Protein AF-A0A4Q2U024-F1 (afdb_monomer_lite)

pLDDT: mean 90.42, std 6.27, range [58.28, 96.81]

Sequence (66 aa):
MSALIAAARTVMPGKGQVFPPFQGLQYMRDMFSGRGKLAPLDNGRYPGLRWTSVREVVAERDRYGA

Radius of gyration: 17.49 Å; chains: 1; bounding box: 33×35×45 Å

Secondary structure (DSSP, 8-state):
-HHHHHHHHHH---TT-SS-HHHHHHHHHHHHTTTT--SS--TTSSTT--PPPHHHHHHHHHHTT-

Organism: NCBI:txid2316528

Structure (mmCIF, N/CA/C/O backbone):
data_AF-A0A4Q2U024-F1
#
_entry.id   AF-A0A4Q2U024-F1
#
loop_
_atom_site.group_PDB
_atom_site.id
_atom_site.type_symbol
_atom_site.label_atom_id
_atom_site.label_alt_id
_atom_site.label_comp_id
_atom_site.label_asym_id
_atom_site.label_entity_id
_atom_site.label_seq_id
_atom_site.pdbx_PDB_ins_code
_atom_site.Cartn_x
_atom_site.Cartn_y
_atom_site.Cartn_z
_atom_site.occupancy
_atom_site.B_iso_or_equiv
_atom_site.auth_seq_id
_atom_site.auth_comp_id
_atom_site.auth_asym_id
_atom_site.auth_atom_id
_atom_site.pdbx_PDB_model_num
ATOM 1 N N . MET A 1 1 ? -2.717 -3.507 -17.599 1.00 77.31 1 MET A N 1
ATOM 2 C CA . MET A 1 1 ? -1.636 -2.527 -17.313 1.00 77.31 1 MET A CA 1
ATOM 3 C C . MET A 1 1 ? -0.207 -3.025 -17.582 1.00 77.31 1 MET A C 1
ATOM 5 O O . MET A 1 1 ? 0.665 -2.187 -17.760 1.00 77.31 1 MET A O 1
ATOM 9 N N . SER A 1 2 ? 0.080 -4.334 -17.640 1.00 91.06 2 SER A N 1
ATOM 10 C CA . SER A 1 2 ? 1.470 -4.835 -17.727 1.00 91.06 2 SER A CA 1
ATOM 11 C C . SER A 1 2 ? 2.267 -4.379 -18.960 1.00 91.06 2 SER A C 1
ATOM 13 O O . SER A 1 2 ? 3.450 -4.089 -18.819 1.00 91.06 2 SER A O 1
ATOM 15 N N . ALA A 1 3 ? 1.636 -4.247 -20.132 1.00 94.25 3 ALA A N 1
ATOM 16 C CA . ALA A 1 3 ? 2.308 -3.743 -21.335 1.00 94.25 3 ALA A CA 1
ATOM 17 C C . ALA A 1 3 ? 2.771 -2.279 -21.188 1.00 94.25 3 ALA A C 1
ATOM 19 O O . ALA A 1 3 ? 3.908 -1.957 -21.517 1.00 94.25 3 ALA A O 1
ATOM 20 N N . LEU A 1 4 ? 1.931 -1.413 -20.608 1.00 92.50 4 LEU A N 1
ATOM 21 C CA . LEU A 1 4 ? 2.271 -0.008 -20.338 1.00 92.50 4 LEU A CA 1
ATOM 22 C C . LEU A 1 4 ? 3.413 0.123 -19.327 1.00 92.50 4 LEU A C 1
ATOM 24 O O . LEU A 1 4 ? 4.308 0.938 -19.508 1.00 92.50 4 LEU A O 1
ATOM 28 N N . ILE A 1 5 ? 3.411 -0.713 -18.287 1.00 94.06 5 ILE A N 1
ATOM 29 C CA . ILE A 1 5 ? 4.507 -0.786 -17.314 1.00 94.06 5 ILE A CA 1
ATOM 30 C C . ILE A 1 5 ? 5.818 -1.183 -17.998 1.00 94.06 5 ILE A C 1
ATOM 32 O O . ILE A 1 5 ? 6.851 -0.570 -17.737 1.00 94.06 5 ILE A O 1
ATOM 36 N N . ALA A 1 6 ? 5.786 -2.206 -18.857 1.00 94.44 6 ALA A N 1
ATOM 37 C CA . ALA A 1 6 ? 6.970 -2.666 -19.574 1.00 94.44 6 ALA A CA 1
ATOM 38 C C . ALA A 1 6 ? 7.514 -1.572 -20.500 1.00 94.44 6 ALA A C 1
ATOM 40 O O . ALA A 1 6 ? 8.709 -1.289 -20.458 1.00 94.44 6 ALA A O 1
ATOM 41 N N . ALA A 1 7 ? 6.634 -0.906 -21.252 1.00 94.62 7 ALA A N 1
ATOM 42 C CA . ALA A 1 7 ? 7.000 0.232 -22.086 1.00 94.62 7 ALA A CA 1
ATOM 43 C C . ALA A 1 7 ? 7.621 1.362 -21.250 1.00 94.62 7 ALA A C 1
ATOM 45 O O . ALA A 1 7 ? 8.741 1.776 -21.537 1.00 94.62 7 ALA A O 1
ATOM 46 N N . ALA A 1 8 ? 6.954 1.792 -20.171 1.00 92.75 8 ALA A N 1
ATOM 47 C CA . ALA A 1 8 ? 7.435 2.842 -19.272 1.00 92.75 8 ALA A CA 1
ATOM 48 C C . ALA A 1 8 ? 8.805 2.511 -18.664 1.00 92.75 8 ALA A C 1
ATOM 50 O O . ALA A 1 8 ? 9.662 3.383 -18.583 1.00 92.75 8 ALA A O 1
ATOM 51 N N . ARG A 1 9 ? 9.042 1.250 -18.283 1.00 94.69 9 ARG A N 1
ATOM 52 C CA . ARG A 1 9 ? 10.335 0.802 -17.751 1.00 94.69 9 ARG A CA 1
ATOM 53 C C . ARG A 1 9 ? 11.451 0.869 -18.792 1.00 94.69 9 ARG A C 1
ATOM 55 O O . ARG A 1 9 ? 12.584 1.171 -18.435 1.00 94.69 9 ARG A O 1
ATOM 62 N N . THR A 1 10 ? 11.141 0.592 -20.055 1.00 94.81 10 THR A N 1
ATOM 63 C CA . THR A 1 10 ? 12.113 0.666 -21.151 1.00 94.81 10 THR A CA 1
ATOM 64 C C . THR A 1 10 ? 12.448 2.113 -21.512 1.00 94.81 10 THR A C 1
ATOM 66 O O . THR A 1 10 ? 13.622 2.437 -21.654 1.00 94.81 10 THR A O 1
ATOM 69 N N . VAL A 1 11 ? 11.443 2.990 -21.638 1.00 94.06 11 VAL A N 1
ATOM 70 C CA . VAL A 1 11 ? 11.664 4.388 -22.062 1.00 94.06 11 VAL A CA 1
ATOM 71 C C . VAL A 1 11 ? 12.122 5.301 -20.922 1.00 94.06 11 VAL A C 1
ATOM 73 O O . VAL A 1 11 ? 12.854 6.257 -21.148 1.00 94.06 11 VAL A O 1
ATOM 76 N N . MET A 1 12 ? 11.711 5.005 -19.688 1.00 90.56 12 MET A N 1
ATOM 77 C CA . MET A 1 12 ? 12.015 5.781 -18.484 1.00 90.56 12 MET A CA 1
ATOM 78 C C . MET A 1 12 ? 12.505 4.840 -17.370 1.00 90.56 12 MET A C 1
ATOM 80 O O . MET A 1 12 ? 11.800 4.616 -16.382 1.00 90.56 12 MET A O 1
ATOM 84 N N . PRO A 1 13 ? 13.725 4.280 -17.492 1.00 87.50 13 PRO A N 1
ATOM 85 C CA . PRO A 1 13 ? 14.253 3.318 -16.523 1.00 87.50 13 PRO A CA 1
ATOM 86 C C . PRO A 1 13 ? 14.574 3.943 -15.156 1.00 87.50 13 PRO A C 1
ATOM 88 O O . PRO A 1 13 ? 14.711 3.216 -14.179 1.00 87.50 13 PRO A O 1
ATOM 91 N N . GLY A 1 14 ? 14.708 5.275 -15.083 1.00 88.19 14 GLY A N 1
ATOM 92 C CA . GLY A 1 14 ? 14.844 6.034 -13.835 1.00 88.19 14 GLY A CA 1
ATOM 93 C C . GLY A 1 14 ? 16.049 5.650 -12.971 1.00 88.19 14 GLY A C 1
ATOM 94 O O . GLY A 1 14 ? 15.933 5.556 -11.752 1.00 88.19 14 GLY A O 1
ATOM 95 N N . LYS A 1 15 ? 17.218 5.426 -13.590 1.00 86.50 15 LYS A N 1
ATOM 96 C CA . LYS A 1 15 ? 18.471 5.139 -12.869 1.00 86.50 15 LYS A CA 1
ATOM 97 C C . LYS A 1 15 ? 18.755 6.229 -11.826 1.00 86.50 15 LYS A C 1
ATOM 99 O O . LYS A 1 15 ? 18.721 7.411 -12.152 1.00 86.50 15 LYS A O 1
ATOM 104 N N . GLY A 1 16 ? 19.038 5.820 -10.589 1.00 90.44 16 GLY A N 1
ATOM 105 C CA . GLY A 1 16 ? 19.308 6.725 -9.463 1.00 90.44 16 GLY A CA 1
ATOM 106 C C . GLY A 1 16 ? 18.064 7.2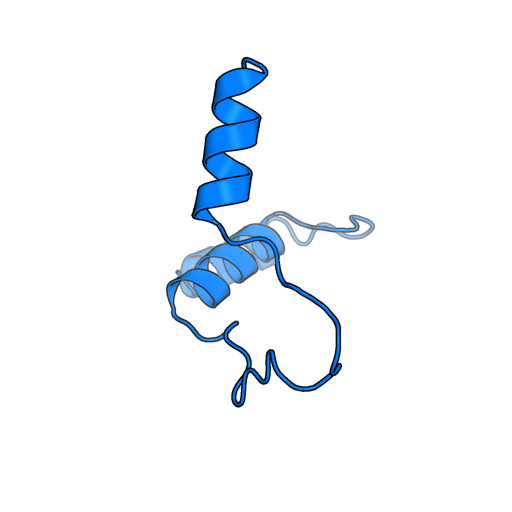94 -8.772 1.00 90.44 16 GLY A C 1
ATOM 107 O O . GLY A 1 16 ? 18.199 7.972 -7.759 1.00 90.44 16 GLY A O 1
ATOM 108 N N . GLN A 1 17 ? 16.856 7.010 -9.269 1.00 93.31 17 GLN A N 1
ATOM 109 C CA . GLN A 1 17 ? 1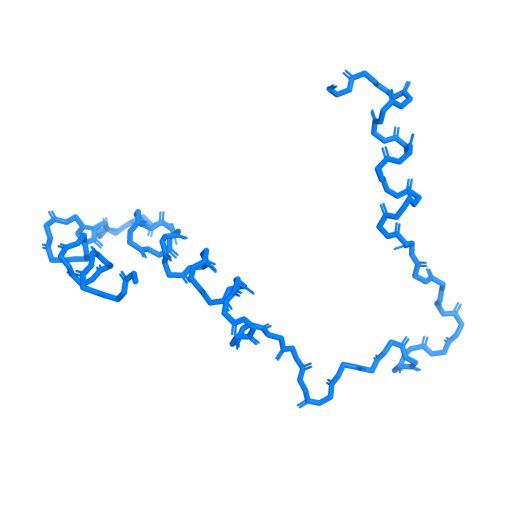5.616 7.404 -8.602 1.00 93.31 17 GLN A CA 1
ATOM 110 C C . GLN A 1 17 ? 15.201 6.338 -7.590 1.00 93.31 17 GLN A C 1
ATOM 112 O O . GLN A 1 17 ? 15.251 5.145 -7.881 1.00 93.31 17 GLN A O 1
ATOM 117 N N . VAL A 1 18 ? 14.732 6.776 -6.420 1.00 90.31 18 VAL A N 1
ATOM 118 C CA . VAL A 1 18 ? 14.201 5.872 -5.386 1.00 90.31 18 VAL A CA 1
ATOM 119 C C . VAL A 1 18 ? 12.915 5.187 -5.867 1.00 90.31 18 VAL A C 1
ATOM 121 O O . VAL A 1 18 ? 12.720 4.003 -5.611 1.00 90.31 18 VAL A O 1
ATOM 124 N N . PHE A 1 19 ? 12.066 5.914 -6.606 1.00 87.88 19 PHE A N 1
ATOM 125 C CA . PHE A 1 19 ? 10.792 5.415 -7.132 1.00 87.88 19 PHE A CA 1
ATOM 126 C C . PHE A 1 19 ? 10.56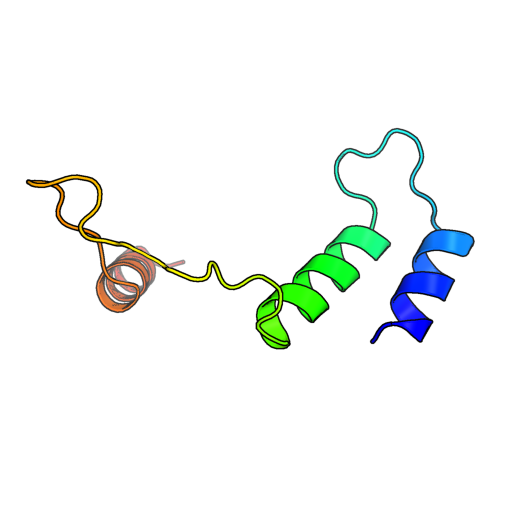1 5.875 -8.581 1.00 87.88 19 PHE A C 1
ATOM 128 O O . PHE A 1 19 ? 9.911 6.897 -8.809 1.00 87.88 19 PHE A O 1
ATOM 135 N N . PRO A 1 20 ? 11.086 5.152 -9.584 1.00 93.31 20 PRO A N 1
ATOM 136 C CA . PRO A 1 20 ? 10.859 5.481 -10.986 1.00 93.31 20 PRO A CA 1
ATOM 137 C C . PRO A 1 20 ? 9.379 5.348 -11.406 1.00 93.31 20 PRO A C 1
ATOM 139 O O . PRO A 1 20 ? 8.645 4.521 -10.856 1.00 93.31 20 PRO A O 1
ATOM 142 N N . PRO A 1 21 ? 8.923 6.075 -12.447 1.00 90.06 21 PRO A N 1
ATOM 143 C CA . PRO A 1 21 ? 7.506 6.123 -12.838 1.00 90.06 21 PRO A CA 1
ATOM 144 C C . PRO A 1 21 ? 6.854 4.758 -13.108 1.00 90.06 21 PRO A C 1
ATOM 146 O O . PRO A 1 21 ? 5.715 4.507 -12.706 1.00 90.06 21 PRO A O 1
ATOM 149 N N . PHE A 1 22 ? 7.575 3.829 -13.746 1.00 94.19 22 PHE A N 1
ATOM 150 C CA . PHE A 1 22 ? 7.050 2.487 -14.018 1.00 94.19 22 PHE A CA 1
ATOM 151 C C . PHE A 1 22 ? 6.771 1.691 -12.730 1.00 94.19 22 PHE A C 1
ATOM 153 O O . PHE A 1 22 ? 5.920 0.803 -12.732 1.00 94.19 22 PHE A O 1
ATOM 160 N N . GLN A 1 23 ? 7.458 1.998 -11.624 1.00 94.00 23 GLN A N 1
ATOM 161 C CA . GLN A 1 23 ? 7.212 1.379 -10.323 1.00 94.00 23 GLN A CA 1
ATOM 162 C C . GLN A 1 23 ? 5.894 1.861 -9.713 1.00 94.00 23 GLN A C 1
ATOM 164 O O . GLN A 1 23 ? 5.163 1.040 -9.168 1.00 94.00 23 GLN A O 1
ATOM 169 N N . GLY A 1 24 ? 5.532 3.137 -9.879 1.00 92.31 24 GLY A N 1
ATOM 170 C CA . GLY A 1 24 ? 4.217 3.645 -9.468 1.00 92.31 24 GLY A CA 1
ATOM 171 C C . GLY A 1 24 ? 3.069 2.943 -10.203 1.00 92.31 24 GLY A C 1
ATOM 172 O O . GLY A 1 24 ? 2.092 2.516 -9.588 1.00 92.31 24 GLY A O 1
ATOM 173 N N . LEU A 1 25 ? 3.224 2.717 -11.512 1.00 93.81 25 LEU A N 1
ATOM 174 C CA . LEU A 1 25 ? 2.257 1.949 -12.305 1.00 93.81 25 LEU A CA 1
ATOM 175 C C . LEU A 1 25 ? 2.173 0.481 -11.861 1.00 93.81 25 LEU A C 1
ATOM 177 O O . LEU A 1 25 ? 1.083 -0.095 -11.829 1.00 93.81 25 LEU A O 1
ATOM 181 N N . GLN A 1 26 ? 3.307 -0.129 -11.504 1.00 94.19 26 GLN A N 1
ATOM 182 C CA . GLN A 1 26 ? 3.320 -1.471 -10.917 1.00 94.19 26 GLN A CA 1
ATOM 183 C C . GLN A 1 26 ? 2.589 -1.508 -9.584 1.00 94.19 26 GLN A C 1
ATOM 185 O O . GLN A 1 26 ? 1.723 -2.361 -9.419 1.00 94.19 26 GLN A O 1
ATOM 190 N N . TYR A 1 27 ? 2.883 -0.571 -8.681 1.00 92.88 27 TYR A N 1
ATOM 191 C CA . TYR A 1 27 ? 2.219 -0.456 -7.387 1.00 92.88 27 TYR A CA 1
ATOM 192 C C . TYR A 1 27 ? 0.700 -0.374 -7.555 1.00 92.88 27 TYR A C 1
ATOM 194 O O . TYR A 1 27 ? -0.027 -1.184 -6.985 1.00 92.88 27 TYR A O 1
ATOM 202 N N . MET A 1 28 ? 0.231 0.529 -8.420 1.00 93.50 28 MET A N 1
ATOM 203 C CA . MET A 1 28 ? -1.190 0.699 -8.714 1.00 93.50 28 MET A CA 1
ATOM 204 C C . MET A 1 28 ? -1.814 -0.612 -9.211 1.00 93.50 28 MET A C 1
ATOM 206 O O . MET A 1 28 ? -2.770 -1.128 -8.638 1.00 93.50 28 MET A O 1
ATOM 210 N N . ARG A 1 29 ? -1.222 -1.228 -10.239 1.00 94.69 29 ARG A N 1
ATOM 211 C CA . ARG A 1 29 ? -1.696 -2.509 -10.776 1.00 94.69 29 ARG A CA 1
ATOM 212 C C . ARG A 1 29 ? -1.727 -3.598 -9.698 1.00 94.69 29 ARG A C 1
ATOM 214 O O . ARG A 1 29 ? -2.675 -4.376 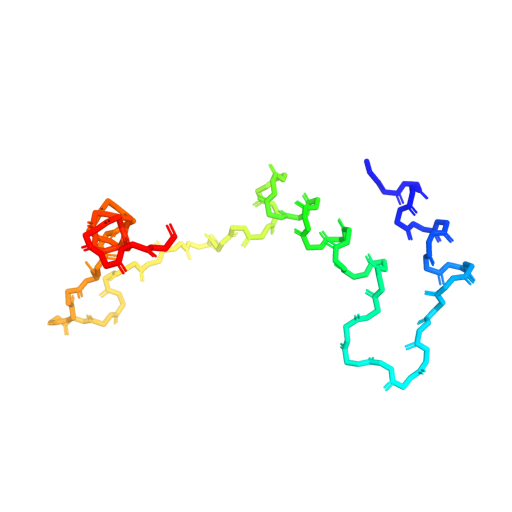-9.654 1.00 94.69 29 ARG A O 1
ATOM 221 N N . ASP A 1 30 ? -0.692 -3.713 -8.875 1.00 94.50 30 ASP A N 1
ATOM 222 C CA . ASP A 1 30 ? -0.543 -4.790 -7.892 1.00 94.50 30 ASP A CA 1
ATOM 223 C C . ASP A 1 30 ? -1.534 -4.631 -6.728 1.00 94.50 30 ASP A C 1
ATOM 225 O O . ASP A 1 30 ? -2.167 -5.618 -6.346 1.00 94.50 30 ASP A O 1
ATOM 229 N N . MET A 1 31 ? -1.749 -3.403 -6.242 1.00 92.62 31 MET A N 1
ATOM 230 C CA . MET A 1 31 ? -2.747 -3.099 -5.209 1.00 92.62 31 MET A CA 1
ATOM 231 C C . MET A 1 31 ? -4.174 -3.362 -5.702 1.00 92.62 31 MET A C 1
ATOM 233 O O . MET A 1 31 ? -4.915 -4.107 -5.064 1.00 92.62 31 MET A O 1
ATOM 237 N N . PHE A 1 32 ? -4.547 -2.833 -6.873 1.00 91.62 32 PHE A N 1
ATOM 238 C CA . PHE A 1 32 ? -5.912 -2.966 -7.402 1.00 91.62 32 PHE A CA 1
ATOM 239 C C . PHE A 1 32 ? -6.236 -4.368 -7.934 1.00 91.62 32 PHE A C 1
ATOM 241 O O . PHE A 1 32 ? -7.394 -4.771 -7.929 1.00 91.62 32 PHE A O 1
ATOM 248 N N . SER A 1 33 ? -5.230 -5.141 -8.360 1.00 93.50 33 SER A N 1
ATOM 249 C CA . SER A 1 33 ? -5.426 -6.558 -8.722 1.00 93.50 33 SER A CA 1
ATOM 250 C C . SER A 1 33 ? -5.428 -7.507 -7.520 1.00 93.50 33 SER A C 1
ATOM 252 O O . SER A 1 33 ? -5.569 -8.711 -7.706 1.00 93.50 33 SER A O 1
ATOM 254 N N . GLY A 1 34 ? -5.221 -7.002 -6.299 1.00 90.56 34 GLY A N 1
ATOM 255 C CA . GLY A 1 34 ? -5.152 -7.815 -5.084 1.00 90.56 34 GLY A CA 1
ATOM 256 C C . GLY A 1 34 ? -3.853 -8.612 -4.913 1.00 90.56 34 GLY A C 1
ATOM 257 O O . GLY A 1 34 ? -3.674 -9.238 -3.873 1.00 90.56 34 GLY A O 1
ATOM 258 N N . ARG A 1 35 ? -2.909 -8.552 -5.865 1.00 90.62 35 ARG A N 1
ATOM 259 C CA . ARG A 1 35 ? -1.587 -9.204 -5.753 1.00 90.62 35 ARG A CA 1
ATOM 260 C C . ARG A 1 35 ? -0.735 -8.646 -4.614 1.00 90.62 35 ARG A C 1
ATOM 262 O O . ARG A 1 35 ? 0.155 -9.336 -4.137 1.00 90.62 35 ARG A O 1
ATOM 269 N N . GLY A 1 36 ? -1.011 -7.417 -4.182 1.00 86.38 36 GLY A N 1
ATOM 270 C CA . GLY A 1 36 ? -0.383 -6.807 -3.011 1.00 86.38 36 GLY A CA 1
ATOM 271 C C . GLY A 1 36 ? -0.985 -7.217 -1.663 1.00 86.38 36 GLY A C 1
ATOM 272 O O . GLY A 1 36 ? -0.501 -6.757 -0.632 1.00 86.38 36 GLY A O 1
ATOM 273 N N . LYS A 1 37 ? -2.051 -8.030 -1.638 1.00 87.69 37 LYS A N 1
ATOM 274 C CA . LYS A 1 37 ? -2.712 -8.419 -0.390 1.00 87.69 37 LYS A CA 1
ATOM 275 C C . LYS A 1 37 ? -1.897 -9.494 0.329 1.00 87.69 37 LYS A C 1
ATOM 277 O O . LYS A 1 37 ? -1.564 -10.521 -0.255 1.00 87.69 37 LYS A O 1
ATOM 282 N N . LEU A 1 38 ? -1.623 -9.275 1.613 1.00 84.25 38 LEU A N 1
ATOM 283 C CA . LEU A 1 38 ? -1.008 -10.287 2.470 1.00 84.25 38 LEU A CA 1
ATOM 284 C C . LEU A 1 38 ? -2.000 -11.432 2.720 1.00 84.25 38 LEU A C 1
ATOM 286 O O . LEU A 1 38 ? -3.170 -11.189 3.026 1.00 84.25 38 LEU A O 1
ATOM 290 N N . ALA A 1 39 ? -1.529 -12.672 2.583 1.00 85.38 39 ALA A N 1
ATOM 291 C CA . ALA A 1 39 ? -2.308 -13.878 2.834 1.00 85.38 39 ALA A CA 1
ATOM 292 C C . ALA A 1 39 ? -1.455 -14.895 3.624 1.00 85.38 39 ALA A C 1
ATOM 294 O O . ALA A 1 39 ? -0.520 -15.458 3.053 1.00 85.38 39 ALA A O 1
ATOM 295 N N . PRO A 1 40 ? -1.755 -15.127 4.917 1.00 87.69 40 PRO A N 1
ATOM 296 C CA . PRO A 1 40 ? -2.826 -14.492 5.689 1.00 87.69 40 PRO A CA 1
ATOM 297 C C . PRO A 1 40 ? -2.504 -13.037 6.077 1.00 87.69 40 PRO A C 1
ATOM 299 O O . PRO A 1 40 ? -1.346 -12.665 6.257 1.00 87.69 40 PRO A O 1
ATOM 302 N N . LEU A 1 41 ? -3.551 -12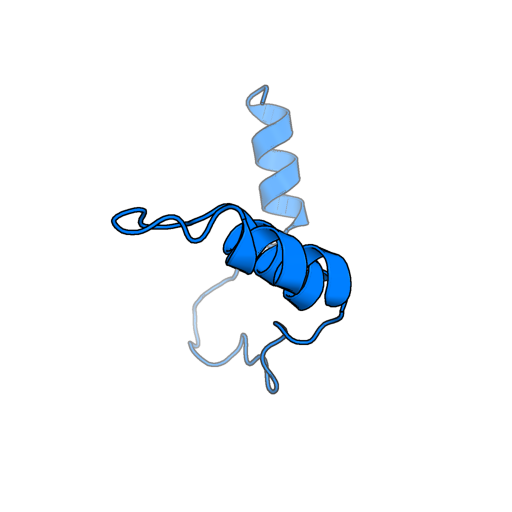.225 6.245 1.00 86.75 41 LEU A N 1
ATOM 303 C CA . LEU A 1 41 ? -3.476 -10.966 6.985 1.00 86.75 41 LEU A CA 1
ATOM 304 C C . LEU A 1 41 ? -3.959 -11.238 8.411 1.00 86.75 41 LEU A C 1
ATOM 306 O O . LEU A 1 41 ? -5.145 -11.484 8.618 1.00 86.75 41 LEU A O 1
ATOM 310 N N . ASP A 1 42 ? -3.041 -11.202 9.374 1.00 88.31 42 ASP A N 1
ATOM 311 C CA . ASP A 1 42 ? -3.336 -11.445 10.785 1.00 88.31 42 ASP A CA 1
ATOM 312 C C . ASP A 1 42 ? -3.234 -10.146 11.595 1.00 88.31 42 ASP A C 1
ATOM 314 O O . ASP A 1 42 ? -2.161 -9.745 12.050 1.00 88.31 42 ASP A O 1
ATOM 318 N N . ASN A 1 43 ? -4.379 -9.489 11.781 1.00 88.06 43 ASN A N 1
ATOM 319 C CA . ASN A 1 43 ? -4.486 -8.295 12.623 1.00 88.06 43 ASN A CA 1
ATOM 320 C C . ASN A 1 43 ? -4.420 -8.624 14.129 1.00 88.06 43 ASN A C 1
ATOM 322 O O . ASN A 1 43 ? -4.287 -7.706 14.937 1.00 88.06 43 ASN A O 1
ATOM 326 N N . GLY A 1 44 ? -4.509 -9.905 14.508 1.00 91.50 44 GLY A N 1
ATOM 327 C CA . GLY A 1 44 ? -4.400 -10.396 15.882 1.00 91.50 44 GLY A CA 1
ATOM 328 C C . GLY A 1 44 ? -2.970 -10.729 16.311 1.00 91.50 44 GLY A C 1
ATOM 329 O O . GLY A 1 44 ? -2.753 -11.027 17.484 1.00 91.50 44 GLY A O 1
ATOM 330 N N . ARG A 1 45 ? -1.990 -10.623 15.400 1.00 90.94 45 ARG A N 1
ATOM 331 C CA . ARG A 1 45 ? -0.578 -10.960 15.651 1.00 90.94 45 ARG A CA 1
ATOM 332 C C . ARG A 1 45 ? 0.016 -10.278 16.888 1.00 90.94 45 ARG A C 1
ATOM 334 O O . ARG A 1 45 ? 0.903 -10.839 17.526 1.00 90.94 45 ARG A O 1
ATOM 341 N N . TYR A 1 46 ? -0.449 -9.073 17.211 1.00 90.88 46 TYR A N 1
ATOM 342 C CA . TYR A 1 46 ? 0.011 -8.294 18.359 1.00 90.88 46 TYR A CA 1
ATOM 343 C C . TYR A 1 46 ? -1.152 -8.048 19.330 1.00 90.88 46 TYR A C 1
ATOM 345 O O . TYR A 1 46 ? -1.914 -7.093 19.145 1.00 90.88 46 TYR A O 1
ATOM 353 N N . PRO A 1 47 ? -1.318 -8.902 20.358 1.00 89.25 47 PRO A N 1
ATOM 354 C CA . PRO A 1 47 ? -2.418 -8.773 21.303 1.00 89.25 47 PRO A CA 1
ATOM 355 C C . PRO A 1 47 ? -2.297 -7.475 22.110 1.00 89.25 47 PRO A C 1
ATOM 357 O O . PRO A 1 47 ? -1.205 -7.056 22.486 1.00 89.25 47 PRO A O 1
ATOM 360 N N . GLY A 1 48 ? -3.434 -6.828 22.368 1.00 91.38 48 GLY A N 1
ATOM 361 C CA . GLY A 1 48 ? -3.504 -5.554 23.093 1.00 91.38 48 GLY A CA 1
ATOM 362 C C . GLY A 1 48 ? -3.371 -4.301 22.218 1.00 91.38 48 GLY A C 1
ATOM 363 O O . GLY A 1 48 ? -3.710 -3.214 22.683 1.00 91.38 48 GLY A O 1
ATOM 364 N N . LEU A 1 49 ? -2.963 -4.426 20.948 1.00 92.56 49 LEU A N 1
ATOM 365 C CA . LEU A 1 49 ? -3.025 -3.314 19.997 1.00 92.56 49 LEU A CA 1
ATOM 366 C C . LEU A 1 49 ? -4.433 -3.176 19.410 1.00 92.56 49 LEU A C 1
ATOM 368 O O . LEU A 1 49 ? -5.053 -4.154 18.991 1.00 92.56 49 LEU A O 1
ATOM 372 N N . ARG A 1 50 ? -4.929 -1.937 19.347 1.00 92.12 50 ARG A N 1
ATOM 373 C CA . ARG A 1 50 ? -6.163 -1.589 18.633 1.00 92.12 50 ARG A CA 1
ATOM 374 C C . ARG A 1 50 ? -5.803 -0.888 17.333 1.00 92.12 50 ARG A C 1
ATOM 376 O O . ARG A 1 50 ? -5.166 0.161 17.355 1.00 92.12 50 ARG A O 1
ATOM 383 N N . TRP A 1 51 ? -6.218 -1.469 16.215 1.00 92.00 51 TRP A N 1
ATOM 384 C CA . TRP A 1 51 ? -6.027 -0.875 14.897 1.00 92.00 51 TRP A CA 1
ATOM 385 C C . TRP A 1 51 ? -7.018 0.261 14.668 1.00 92.00 51 TRP A C 1
ATOM 387 O O . TRP A 1 51 ? -8.217 0.082 14.877 1.00 92.00 51 TRP A O 1
ATOM 397 N N . THR A 1 52 ? -6.527 1.397 14.180 1.00 94.12 52 THR A N 1
ATOM 398 C CA . THR A 1 52 ? -7.385 2.464 13.662 1.00 94.12 52 THR A CA 1
ATOM 399 C C . THR A 1 52 ? -7.986 2.015 12.336 1.00 94.12 52 THR A C 1
ATOM 401 O O . THR A 1 52 ? -7.272 1.655 11.397 1.00 94.12 52 THR A O 1
ATOM 404 N N . SER A 1 53 ? -9.309 2.022 12.250 1.00 93.62 53 SER A N 1
ATOM 405 C CA . SER A 1 53 ? -10.032 1.683 11.032 1.00 93.62 53 SER A CA 1
ATOM 406 C C . SER A 1 53 ? -9.864 2.761 9.962 1.00 93.62 53 SER A C 1
ATOM 408 O O . SER A 1 53 ? -9.677 3.943 10.249 1.00 93.62 53 SER A O 1
ATOM 410 N N . VAL A 1 54 ? -10.022 2.368 8.696 1.00 93.25 54 VAL A N 1
ATOM 411 C CA . VAL A 1 54 ? -10.024 3.315 7.567 1.00 93.25 54 VAL A CA 1
ATOM 412 C C . VAL A 1 54 ? -11.086 4.402 7.759 1.00 93.25 54 VAL A C 1
ATOM 414 O O . VAL A 1 54 ? -10.832 5.566 7.465 1.00 93.25 54 VAL A O 1
ATOM 417 N N . ARG A 1 55 ? -12.257 4.043 8.304 1.00 96.56 55 ARG A N 1
ATOM 418 C CA . ARG A 1 55 ? -13.333 4.995 8.606 1.00 96.56 55 ARG A CA 1
ATOM 419 C C . ARG A 1 55 ? -12.877 6.068 9.592 1.00 96.56 55 ARG A C 1
ATOM 421 O O . ARG A 1 55 ? -13.164 7.237 9.365 1.00 96.56 55 ARG A O 1
ATOM 428 N N . GLU A 1 56 ? -12.195 5.675 10.665 1.00 96.81 56 GLU A N 1
ATOM 429 C CA . GLU A 1 56 ? -11.678 6.619 11.662 1.00 96.81 56 GLU A CA 1
ATOM 430 C C . GLU A 1 56 ? -10.622 7.544 11.051 1.00 96.81 56 GLU A C 1
ATOM 432 O O . GLU A 1 56 ? -10.684 8.748 11.268 1.00 96.81 56 GLU A O 1
ATOM 437 N N . VAL A 1 57 ? -9.713 7.014 10.224 1.00 95.88 57 VAL A N 1
ATOM 438 C CA . VAL A 1 57 ? -8.690 7.827 9.541 1.00 95.88 57 VAL A CA 1
ATOM 439 C C . VAL A 1 57 ? -9.315 8.870 8.611 1.00 95.88 57 VAL A C 1
ATOM 441 O O . VAL A 1 57 ? -8.903 10.028 8.633 1.00 95.88 57 VAL A O 1
ATOM 444 N N . VAL A 1 58 ? -10.296 8.475 7.794 1.00 96.38 58 VAL A N 1
ATOM 445 C CA . VAL A 1 58 ? -10.962 9.388 6.847 1.00 96.38 58 VAL A CA 1
ATOM 446 C C . VAL A 1 58 ? -11.760 10.452 7.595 1.00 96.38 58 VAL A C 1
ATOM 448 O O . VAL A 1 58 ? -11.588 11.635 7.326 1.00 96.38 58 VAL A O 1
ATOM 451 N N . ALA A 1 59 ? -12.553 10.046 8.593 1.00 96.00 59 ALA A N 1
ATOM 452 C CA . ALA A 1 59 ? -13.325 10.983 9.404 1.00 96.00 59 ALA A CA 1
ATOM 453 C C . ALA A 1 59 ? -12.434 12.024 10.097 1.00 96.00 59 ALA A C 1
ATOM 455 O O . ALA A 1 59 ? -12.831 13.177 10.236 1.00 96.00 59 ALA A O 1
ATOM 456 N N . GLU A 1 60 ? -11.231 11.635 10.521 1.00 95.06 60 GLU A N 1
ATOM 457 C CA . GLU A 1 60 ? -10.282 12.561 11.129 1.00 95.06 60 GLU A CA 1
ATOM 458 C C . GLU A 1 60 ? -9.693 13.550 10.115 1.00 95.06 60 GLU A C 1
ATOM 460 O O . GLU A 1 60 ? -9.570 14.736 10.408 1.00 95.06 60 GLU A O 1
ATOM 465 N N . ARG A 1 61 ? -9.370 13.104 8.895 1.00 90.88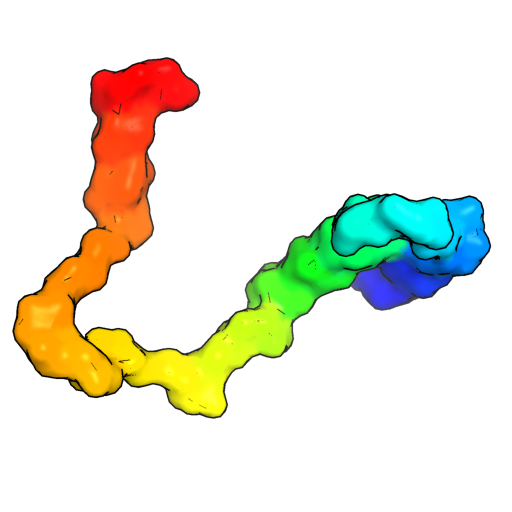 61 ARG A N 1
ATOM 466 C CA . ARG A 1 61 ? -8.844 13.988 7.840 1.00 90.88 61 ARG A CA 1
ATOM 467 C C . ARG A 1 61 ? -9.861 15.021 7.370 1.00 90.88 61 ARG A C 1
ATOM 469 O O . ARG A 1 61 ? -9.488 16.182 7.222 1.00 90.88 61 ARG A O 1
ATOM 476 N N . ASP A 1 62 ? -11.122 14.625 7.225 1.00 89.62 62 ASP A N 1
ATOM 477 C CA . ASP A 1 62 ? -12.206 15.541 6.854 1.00 89.62 62 ASP A CA 1
ATOM 478 C C . ASP A 1 62 ? -12.389 16.648 7.907 1.00 89.62 62 ASP A C 1
ATOM 480 O O . ASP A 1 62 ? -12.611 17.810 7.569 1.00 89.62 62 ASP A O 1
ATOM 484 N N . ARG A 1 63 ? -12.235 16.318 9.199 1.00 83.88 63 ARG A N 1
ATOM 485 C CA . ARG A 1 63 ? -12.335 17.298 10.298 1.00 83.88 63 ARG A CA 1
ATOM 486 C C . ARG A 1 63 ? -11.229 18.348 10.283 1.00 83.88 63 ARG A C 1
ATOM 488 O O . ARG A 1 63 ? -11.466 19.461 10.743 1.00 83.88 63 ARG A O 1
ATOM 495 N N . TYR A 1 64 ? -10.042 18.005 9.785 1.00 80.38 64 TYR A N 1
ATOM 496 C CA . TYR A 1 64 ? -8.886 18.904 9.755 1.00 80.38 64 TYR A CA 1
ATOM 497 C C . TYR A 1 64 ? -8.694 19.636 8.420 1.00 80.38 64 TYR A C 1
ATOM 499 O O . TYR A 1 64 ? -7.679 20.309 8.254 1.00 80.38 64 TYR A O 1
ATOM 507 N N . GLY A 1 65 ? -9.661 19.554 7.498 1.00 66.19 65 GLY A N 1
ATOM 508 C CA . GLY A 1 65 ? -9.637 20.314 6.246 1.00 66.19 65 GLY A CA 1
ATOM 509 C C . GLY A 1 65 ? -8.481 19.921 5.328 1.00 66.19 65 GLY A C 1
ATOM 510 O O . GLY A 1 65 ? -7.713 20.784 4.904 1.00 66.19 65 GLY A O 1
ATOM 511 N N . ALA A 1 66 ? -8.334 18.618 5.077 1.00 58.28 66 ALA A N 1
ATOM 512 C CA . ALA A 1 66 ? -7.513 18.120 3.974 1.00 58.28 66 ALA A CA 1
ATOM 513 C C . ALA A 1 66 ? -8.157 18.413 2.608 1.00 58.28 66 ALA A C 1
ATOM 515 O O . ALA A 1 66 ? -9.406 18.406 2.529 1.00 58.28 66 ALA A O 1
#

Foldseek 3Di:
DVVVLVVQCVVFVPPPDPATPSNVVVVVCCVVVVVPPDVVDDPPPDPPDDDDDPVNVVVVCVVVPD